Protein AF-A0A5N6KB87-F1 (afdb_monomer_lite)

Foldseek 3Di:
DPPPPDQQVDFDADPVRHTDGPVVLPQAAEAEDADACQDPCVVVVVVVVVVVVVCCVVPNPRYDYHYDYDDPPPDDPDDDPRDGDDD

Structure (mmCIF, N/CA/C/O backbone):
data_AF-A0A5N6KB87-F1
#
_entry.id   AF-A0A5N6KB87-F1
#
loop_
_atom_site.group_PDB
_atom_site.id
_atom_site.type_symbol
_atom_site.label_atom_id
_atom_site.label_alt_id
_atom_site.label_comp_id
_atom_site.label_asym_id
_atom_site.label_entity_id
_atom_site.label_seq_id
_atom_site.pdbx_PDB_ins_code
_atom_site.Cartn_x
_atom_site.Cartn_y
_atom_site.Cartn_z
_atom_site.occupancy
_atom_site.B_iso_or_equiv
_atom_site.auth_seq_id
_atom_site.auth_comp_id
_atom_site.auth_asym_id
_atom_site.auth_atom_id
_atom_site.pdbx_PDB_model_num
ATOM 1 N N . MET A 1 1 ? -0.626 -19.671 23.934 1.00 49.97 1 MET A N 1
ATOM 2 C CA . MET A 1 1 ? -1.413 -18.866 22.976 1.00 49.97 1 MET A CA 1
ATOM 3 C C . MET A 1 1 ? -0.436 -18.287 21.975 1.00 49.97 1 MET A C 1
ATOM 5 O O . MET A 1 1 ? 0.602 -17.812 22.415 1.00 49.97 1 MET A O 1
ATOM 9 N N . SER A 1 2 ? -0.688 -18.422 20.670 1.00 52.56 2 SER A N 1
ATOM 10 C CA . SER A 1 2 ? 0.201 -17.852 19.652 1.00 52.56 2 SER A CA 1
ATOM 11 C C . SER A 1 2 ? 0.284 -16.345 19.888 1.00 52.56 2 SER A C 1
ATOM 13 O O . SER A 1 2 ? -0.726 -15.657 19.758 1.00 52.56 2 SER A O 1
ATOM 15 N N . SER A 1 3 ? 1.452 -15.845 20.293 1.00 58.25 3 SER A N 1
ATOM 16 C CA . SER A 1 3 ? 1.749 -14.414 20.269 1.00 58.25 3 SER A CA 1
ATOM 17 C C . SER A 1 3 ? 1.968 -14.052 18.806 1.00 58.25 3 SER A C 1
ATOM 19 O O . SER A 1 3 ? 3.101 -13.901 18.359 1.00 58.25 3 SER A O 1
ATOM 21 N N . ALA A 1 4 ? 0.893 -14.074 18.017 1.00 61.41 4 ALA A N 1
ATOM 22 C CA . ALA A 1 4 ? 0.953 -13.664 16.629 1.00 61.41 4 ALA A CA 1
ATOM 23 C C . ALA A 1 4 ? 1.336 -12.184 16.635 1.00 61.41 4 ALA A C 1
ATOM 25 O O . ALA A 1 4 ? 0.544 -11.352 17.075 1.00 61.41 4 ALA A O 1
ATOM 26 N N . ALA A 1 5 ? 2.571 -11.892 16.225 1.00 75.00 5 ALA A N 1
ATOM 27 C CA . ALA A 1 5 ? 3.056 -10.529 16.090 1.00 75.00 5 ALA A CA 1
ATOM 28 C C . ALA A 1 5 ? 2.073 -9.754 15.210 1.00 75.00 5 ALA A C 1
ATOM 30 O O . ALA A 1 5 ? 1.698 -10.209 14.121 1.00 75.00 5 ALA A O 1
ATOM 31 N N . SER A 1 6 ? 1.601 -8.618 15.712 1.00 88.31 6 SER A N 1
ATOM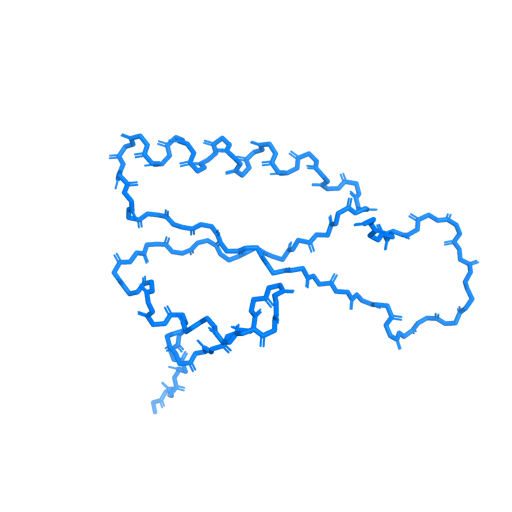 32 C CA . SER A 1 6 ? 0.693 -7.773 14.954 1.00 88.31 6 SER A CA 1
ATOM 33 C C . SER A 1 6 ? 1.443 -7.133 13.791 1.00 88.31 6 SER A C 1
ATOM 35 O O . SER A 1 6 ? 2.587 -6.710 13.938 1.00 88.31 6 SER A O 1
ATOM 37 N N . ILE A 1 7 ? 0.781 -6.965 12.642 1.00 89.88 7 ILE A N 1
ATOM 38 C CA . ILE A 1 7 ? 1.358 -6.216 11.513 1.00 89.88 7 ILE A CA 1
ATOM 39 C C . ILE A 1 7 ? 1.737 -4.775 11.916 1.00 89.88 7 ILE A C 1
ATOM 41 O O . ILE A 1 7 ? 2.600 -4.159 11.307 1.00 89.88 7 ILE A O 1
ATOM 45 N N . TYR A 1 8 ? 1.120 -4.243 12.973 1.00 92.00 8 TYR A N 1
ATOM 46 C CA . TYR A 1 8 ? 1.361 -2.892 13.476 1.00 92.00 8 TYR A CA 1
ATOM 47 C C . TYR A 1 8 ? 2.642 -2.744 14.307 1.00 92.00 8 TYR A C 1
ATOM 49 O O . TYR A 1 8 ? 2.944 -1.635 14.734 1.00 92.00 8 TYR A O 1
ATOM 57 N N . GLU A 1 9 ? 3.368 -3.832 14.558 1.00 90.56 9 GLU A N 1
ATOM 58 C CA . GLU A 1 9 ? 4.666 -3.813 15.247 1.00 90.56 9 GLU A CA 1
ATOM 59 C C . GLU A 1 9 ? 5.838 -3.590 14.276 1.00 90.56 9 GLU A C 1
ATOM 61 O O . GLU A 1 9 ? 6.966 -3.377 14.710 1.00 90.56 9 GLU A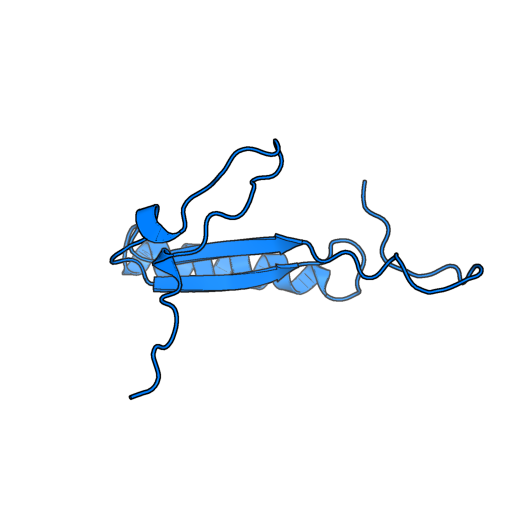 O 1
ATOM 66 N N . PHE A 1 10 ? 5.594 -3.637 12.960 1.00 91.62 10 PHE A N 1
ATOM 67 C CA . PHE A 1 10 ? 6.637 -3.444 11.956 1.00 91.62 10 PHE A CA 1
ATOM 68 C C . PHE A 1 10 ? 6.807 -1.970 11.581 1.00 91.62 10 PHE A C 1
ATOM 70 O O . PHE A 1 10 ? 5.836 -1.252 11.342 1.00 91.62 10 PHE A O 1
ATOM 77 N N . GLU A 1 11 ? 8.065 -1.560 11.423 1.00 93.94 11 GLU A N 1
ATOM 78 C CA . GLU A 1 11 ? 8.462 -0.214 10.997 1.00 93.94 11 GLU A CA 1
ATOM 79 C C . GLU A 1 11 ? 9.386 -0.293 9.770 1.00 93.94 11 GLU A C 1
ATOM 81 O O . GLU A 1 11 ? 10.588 -0.030 9.857 1.00 93.94 11 GLU A O 1
ATOM 86 N N . PRO A 1 12 ? 8.869 -0.734 8.609 1.00 91.31 12 PRO A N 1
ATOM 87 C CA . PRO A 1 12 ? 9.667 -0.821 7.397 1.00 91.31 12 PRO A CA 1
ATOM 88 C C . PRO A 1 12 ? 10.213 0.544 6.982 1.00 91.31 12 PRO A C 1
ATOM 90 O O . PRO A 1 12 ? 9.588 1.580 7.193 1.00 91.31 12 PRO A O 1
ATOM 93 N N . LEU A 1 13 ? 11.367 0.535 6.322 1.00 91.25 13 LEU A N 1
ATOM 94 C CA . LEU A 1 13 ? 11.952 1.749 5.772 1.00 91.25 13 LEU A CA 1
ATOM 95 C C . LEU A 1 13 ? 11.299 2.102 4.430 1.00 91.25 13 LEU A C 1
ATOM 97 O O . LEU A 1 13 ? 11.098 1.238 3.571 1.00 91.25 13 LEU A O 1
ATOM 101 N N . ASN A 1 14 ? 11.011 3.383 4.224 1.00 87.94 14 ASN A N 1
ATOM 102 C CA . ASN A 1 14 ? 10.566 3.896 2.935 1.00 87.94 14 ASN A CA 1
ATOM 103 C C . ASN A 1 14 ? 11.734 3.980 1.928 1.00 87.94 14 ASN A C 1
ATOM 105 O O . ASN A 1 14 ? 12.888 3.671 2.224 1.00 87.94 14 ASN A O 1
ATOM 109 N N . LYS A 1 15 ? 11.452 4.464 0.712 1.00 82.56 15 LYS A N 1
ATOM 110 C CA . LYS A 1 15 ? 12.466 4.626 -0.350 1.00 82.56 15 LYS A CA 1
ATOM 111 C C . LYS A 1 15 ? 13.609 5.594 0.005 1.00 82.56 15 LYS A C 1
ATOM 113 O O . LYS A 1 15 ? 14.633 5.563 -0.668 1.00 82.56 15 LYS A O 1
ATOM 118 N N . LYS A 1 16 ? 13.429 6.455 1.010 1.00 88.88 16 LYS A N 1
ATOM 119 C CA . LYS A 1 16 ? 14.446 7.379 1.534 1.00 88.88 16 LYS A CA 1
ATOM 120 C C . LYS A 1 16 ? 15.230 6.790 2.716 1.00 88.88 16 LYS A C 1
ATOM 122 O O . LYS A 1 16 ? 16.152 7.438 3.195 1.00 88.88 16 LYS A O 1
ATOM 127 N N . GLY A 1 17 ? 14.895 5.577 3.163 1.00 89.06 17 GLY A N 1
ATOM 128 C CA . GLY A 1 17 ? 15.512 4.938 4.325 1.00 89.06 17 GLY A CA 1
ATOM 129 C C . GLY A 1 17 ? 14.921 5.376 5.668 1.00 89.06 17 GLY A C 1
ATOM 130 O O . GLY A 1 17 ? 15.521 5.099 6.700 1.00 89.06 17 GLY A O 1
ATOM 131 N N . GLU A 1 18 ? 13.772 6.055 5.675 1.00 92.00 18 GLU A N 1
ATOM 132 C CA . GLU A 1 18 ? 13.124 6.531 6.903 1.00 92.00 18 GLU A CA 1
ATOM 133 C C . GLU A 1 18 ? 12.096 5.498 7.396 1.00 92.00 18 GLU A C 1
ATOM 135 O O . GLU A 1 18 ? 11.374 4.936 6.562 1.00 92.00 18 GLU A O 1
ATOM 140 N N . PRO A 1 19 ? 11.978 5.255 8.714 1.00 93.00 19 PRO A N 1
ATOM 141 C CA . PRO A 1 19 ? 10.946 4.381 9.266 1.00 93.00 19 PRO A CA 1
ATOM 142 C C . PRO A 1 19 ? 9.539 4.836 8.873 1.00 93.00 19 PRO A C 1
ATOM 144 O O . PRO A 1 19 ? 9.209 6.017 8.928 1.00 93.00 19 PRO A O 1
ATOM 147 N N . THR A 1 20 ? 8.703 3.888 8.465 1.00 92.19 20 THR A N 1
ATOM 148 C CA . THR A 1 20 ? 7.276 4.080 8.186 1.00 92.19 20 THR A CA 1
ATOM 149 C C . THR A 1 20 ? 6.501 3.053 9.009 1.00 92.19 20 THR A C 1
ATOM 151 O O . THR A 1 20 ? 6.283 1.936 8.531 1.00 92.19 20 THR A O 1
ATOM 154 N N . PRO A 1 21 ? 6.145 3.381 10.264 1.00 95.19 21 PRO A N 1
ATOM 155 C CA . PRO A 1 21 ? 5.434 2.473 11.154 1.00 95.19 21 PRO A CA 1
ATOM 156 C C . PRO A 1 21 ? 4.116 2.009 10.541 1.00 95.19 21 PRO A C 1
ATOM 158 O O . PRO A 1 21 ? 3.271 2.812 10.151 1.00 95.19 21 PRO A O 1
ATOM 161 N N . LEU A 1 22 ? 3.896 0.695 10.472 1.00 94.50 22 LEU A N 1
ATOM 162 C CA . LEU A 1 22 ? 2.633 0.175 9.941 1.00 94.50 22 LEU A CA 1
ATOM 163 C C . LEU A 1 22 ? 1.450 0.467 10.874 1.00 94.50 22 LEU A C 1
ATOM 165 O O . LEU A 1 22 ? 0.296 0.411 10.444 1.00 94.50 22 LEU A O 1
ATOM 169 N N . SER A 1 23 ? 1.727 0.815 12.133 1.00 94.69 23 SER A N 1
ATOM 170 C CA . SER A 1 23 ? 0.757 1.311 13.111 1.00 94.69 23 SER A CA 1
ATOM 171 C C . SER A 1 23 ? -0.005 2.554 12.638 1.00 94.69 23 SER A C 1
ATOM 173 O O . SER A 1 23 ? -1.169 2.703 13.020 1.00 94.69 23 SER A O 1
ATOM 175 N N . ASP A 1 24 ? 0.581 3.373 11.760 1.00 94.06 24 ASP A N 1
ATOM 176 C CA . ASP A 1 24 ? -0.058 4.558 11.168 1.00 94.06 24 ASP A CA 1
ATOM 177 C C . ASP A 1 24 ? -1.271 4.202 10.295 1.00 94.06 24 ASP A C 1
ATOM 179 O O . ASP A 1 24 ? -2.157 5.025 10.065 1.00 94.06 24 ASP A O 1
ATOM 183 N N . TYR A 1 25 ? -1.350 2.953 9.830 1.00 93.69 25 TYR A N 1
ATOM 184 C CA . TYR A 1 25 ? -2.453 2.461 9.011 1.00 93.69 25 TYR A CA 1
ATOM 185 C C . TYR A 1 25 ? -3.517 1.696 9.809 1.00 93.69 25 TYR A C 1
ATOM 187 O O . TYR A 1 25 ? -4.370 1.028 9.219 1.00 93.69 25 TYR A O 1
ATOM 195 N N . LYS A 1 26 ? -3.498 1.767 11.147 1.00 92.94 26 LYS A N 1
ATOM 196 C CA . LYS A 1 26 ? -4.534 1.141 11.980 1.00 92.94 26 LYS A CA 1
ATOM 197 C C . LYS A 1 26 ? -5.933 1.606 11.579 1.00 92.94 26 LYS A C 1
ATOM 199 O O . LYS A 1 26 ? -6.178 2.783 11.340 1.00 92.94 26 LYS A O 1
ATOM 204 N N . GLY A 1 27 ? -6.859 0.651 11.538 1.00 92.00 27 GLY A N 1
ATOM 205 C CA . GLY A 1 27 ? -8.246 0.894 11.135 1.00 92.00 27 GLY A CA 1
ATOM 206 C C . GLY A 1 27 ? -8.465 0.911 9.621 1.00 92.00 27 GLY A C 1
ATOM 207 O O . GLY A 1 27 ? -9.612 0.978 9.197 1.00 92.00 27 GLY A O 1
ATOM 208 N N . LYS A 1 28 ? -7.404 0.792 8.813 1.00 93.44 28 LYS A N 1
ATOM 209 C CA . LYS A 1 28 ? -7.497 0.657 7.356 1.00 93.44 28 LYS A CA 1
ATOM 210 C C . LYS A 1 28 ? -7.336 -0.798 6.932 1.00 93.44 28 LYS A C 1
ATOM 212 O O . LYS A 1 28 ? -6.631 -1.581 7.570 1.00 93.44 28 LYS A O 1
ATOM 217 N N . VAL A 1 29 ? -7.953 -1.152 5.810 1.00 94.69 29 VAL A N 1
ATOM 218 C CA . VAL A 1 29 ? -7.691 -2.415 5.118 1.00 94.69 29 VAL A CA 1
ATOM 219 C C . VAL A 1 29 ? -6.407 -2.262 4.305 1.00 94.69 29 VAL A C 1
ATOM 221 O O . VAL A 1 29 ? -6.299 -1.378 3.453 1.00 94.69 29 VAL A O 1
ATOM 224 N N . LEU A 1 30 ? -5.431 -3.133 4.566 1.00 94.19 30 LEU A N 1
ATOM 225 C CA . LEU A 1 30 ? -4.123 -3.117 3.914 1.00 94.19 30 LEU A CA 1
ATOM 226 C C . LEU A 1 30 ? -3.995 -4.237 2.881 1.00 94.19 30 LEU A C 1
ATOM 228 O O . LEU A 1 30 ? -4.119 -5.414 3.217 1.00 94.19 30 LEU A O 1
ATOM 232 N N . LEU A 1 31 ? -3.655 -3.875 1.645 1.00 94.12 31 LEU A N 1
ATOM 233 C CA . LEU A 1 31 ? -3.176 -4.806 0.626 1.00 94.12 31 LEU A CA 1
ATOM 234 C C . LEU A 1 31 ? -1.656 -4.660 0.481 1.00 94.12 31 LEU A C 1
ATOM 236 O O . LEU A 1 31 ? -1.161 -3.701 -0.109 1.00 94.12 31 LEU A O 1
ATOM 240 N N . ILE A 1 32 ? -0.909 -5.617 1.025 1.00 92.25 32 ILE A N 1
ATOM 241 C CA . ILE A 1 32 ? 0.558 -5.639 0.977 1.00 92.25 32 ILE A CA 1
ATOM 242 C C . ILE A 1 32 ? 1.001 -6.464 -0.233 1.00 92.25 32 ILE A C 1
ATOM 244 O O . ILE A 1 32 ? 0.663 -7.641 -0.340 1.00 92.25 32 ILE A O 1
ATOM 248 N N . VAL A 1 33 ? 1.761 -5.857 -1.144 1.00 90.50 33 VAL A N 1
ATOM 249 C CA . VAL A 1 33 ? 2.146 -6.469 -2.423 1.00 90.50 33 VAL A CA 1
ATOM 250 C C . VAL A 1 33 ? 3.660 -6.488 -2.558 1.00 90.50 33 VAL A C 1
ATOM 252 O O . VAL A 1 33 ? 4.309 -5.442 -2.486 1.00 90.50 33 VAL A O 1
ATOM 255 N N . ASN A 1 34 ? 4.239 -7.658 -2.828 1.00 87.12 34 ASN A N 1
ATOM 256 C CA . ASN A 1 34 ? 5.624 -7.725 -3.274 1.00 87.12 34 ASN A CA 1
ATOM 257 C C . ASN A 1 34 ? 5.698 -7.301 -4.753 1.00 87.12 34 ASN A C 1
ATOM 259 O O . ASN A 1 34 ? 5.032 -7.860 -5.620 1.00 87.12 34 ASN A O 1
ATOM 263 N N . THR A 1 35 ? 6.493 -6.282 -5.063 1.00 77.94 35 THR A N 1
ATOM 264 C CA . THR A 1 35 ? 6.557 -5.707 -6.416 1.00 77.94 35 THR A CA 1
ATOM 265 C C . THR A 1 35 ? 7.927 -5.930 -7.058 1.00 77.94 35 THR A C 1
ATOM 267 O O . THR A 1 35 ? 8.956 -5.961 -6.383 1.00 77.94 35 THR A O 1
ATOM 270 N N . ALA A 1 36 ? 7.955 -6.084 -8.385 1.00 72.19 36 ALA A N 1
ATOM 271 C CA . ALA A 1 36 ? 9.177 -6.172 -9.186 1.00 72.19 36 ALA A CA 1
ATOM 272 C C . ALA A 1 36 ? 8.959 -5.456 -10.531 1.00 72.19 36 ALA A C 1
ATOM 274 O O . ALA A 1 36 ? 8.034 -5.792 -11.262 1.00 72.19 36 ALA A O 1
ATOM 275 N N . SER A 1 37 ? 9.792 -4.469 -10.876 1.00 60.09 37 SER A N 1
ATOM 276 C CA . SER A 1 37 ? 9.546 -3.569 -12.025 1.00 60.09 37 SER A CA 1
ATOM 277 C C . SER A 1 37 ? 9.988 -4.081 -13.394 1.00 60.09 37 SER A C 1
ATOM 279 O O . SER A 1 37 ? 9.678 -3.459 -14.405 1.00 60.09 37 SER A O 1
ATOM 281 N N . LYS A 1 38 ? 10.737 -5.185 -13.455 1.00 55.53 38 LYS A N 1
ATOM 282 C CA . LYS A 1 38 ? 11.231 -5.756 -14.721 1.00 55.53 38 LYS A CA 1
ATOM 283 C C . LYS A 1 38 ? 10.921 -7.246 -14.877 1.00 55.53 38 LYS A C 1
ATOM 285 O O . LYS A 1 38 ? 11.636 -7.960 -15.574 1.00 55.53 38 LYS A O 1
ATOM 290 N N . CYS A 1 39 ? 9.855 -7.699 -14.228 1.00 53.78 39 CYS A N 1
ATOM 291 C CA . CYS A 1 39 ? 9.273 -9.016 -14.456 1.00 53.78 39 CYS A CA 1
ATOM 292 C C . CYS A 1 39 ? 8.090 -8.869 -15.428 1.00 53.78 39 CYS A C 1
ATOM 294 O O . CYS A 1 39 ? 7.490 -7.799 -15.468 1.00 53.78 39 CYS A O 1
ATOM 296 N N . GLY A 1 40 ? 7.695 -9.917 -16.161 1.00 54.06 40 GLY A N 1
ATOM 297 C CA . GLY A 1 40 ? 6.522 -9.919 -17.070 1.00 54.06 40 GLY A CA 1
ATOM 298 C C . GLY A 1 40 ? 5.159 -9.666 -16.395 1.00 54.06 40 GLY A C 1
ATOM 299 O O . GLY A 1 40 ? 4.111 -9.857 -16.996 1.00 54.06 40 GLY A O 1
ATOM 300 N N . PHE A 1 41 ? 5.196 -9.236 -15.139 1.00 58.31 41 PHE A N 1
ATOM 301 C CA . PHE A 1 41 ? 4.105 -8.954 -14.228 1.00 58.31 41 PHE A CA 1
ATOM 302 C C . PHE A 1 41 ? 3.802 -7.454 -14.108 1.00 58.31 41 PHE A C 1
ATOM 304 O O . PHE A 1 41 ? 2.881 -7.079 -13.398 1.00 58.31 41 PHE A O 1
ATOM 311 N N . THR A 1 42 ? 4.509 -6.574 -14.827 1.00 63.62 42 THR A N 1
ATOM 312 C CA . THR A 1 42 ? 4.194 -5.134 -14.900 1.00 63.62 42 THR A CA 1
ATOM 313 C C . THR A 1 42 ? 2.719 -4.814 -15.214 1.00 63.62 42 THR A C 1
ATOM 315 O O . THR A 1 42 ? 2.214 -3.863 -14.618 1.00 63.62 42 THR A O 1
ATOM 318 N N . PRO A 1 43 ? 1.982 -5.595 -16.041 1.00 71.50 43 PRO A N 1
ATOM 319 C CA . PRO A 1 43 ? 0.547 -5.368 -16.261 1.00 71.50 43 PRO A CA 1
ATOM 320 C C . PRO A 1 43 ? -0.303 -5.387 -14.980 1.00 71.50 43 PRO A C 1
ATOM 322 O O . PRO A 1 43 ? -1.383 -4.806 -14.939 1.00 71.50 43 PRO A O 1
ATOM 325 N N . GLN A 1 44 ? 0.184 -6.004 -13.898 1.00 76.75 44 GLN A N 1
ATOM 326 C CA . GLN A 1 44 ? -0.532 -6.027 -12.625 1.00 76.75 44 GLN A CA 1
ATOM 327 C C . GLN A 1 44 ? -0.647 -4.643 -11.969 1.00 76.75 44 GLN A C 1
ATOM 329 O O . GLN A 1 44 ? -1.556 -4.437 -11.171 1.00 76.75 44 GLN A O 1
ATOM 334 N N . PHE A 1 45 ? 0.232 -3.685 -12.297 1.00 83.88 45 PHE A N 1
ATOM 335 C CA . PHE A 1 45 ? 0.145 -2.330 -11.743 1.00 83.88 45 PHE A CA 1
ATOM 336 C C . PHE A 1 45 ? -1.122 -1.605 -12.195 1.00 83.88 45 PHE A C 1
ATOM 338 O O . PHE A 1 45 ? -1.750 -0.949 -11.371 1.00 83.88 45 PHE A O 1
ATOM 345 N N . GLU A 1 46 ? -1.540 -1.778 -13.451 1.00 85.25 46 GLU A N 1
ATOM 346 C CA . GLU A 1 46 ? -2.787 -1.191 -13.958 1.00 85.25 46 GLU A CA 1
ATOM 347 C C . GLU A 1 46 ? -4.003 -1.764 -13.219 1.00 85.25 46 GLU A C 1
ATOM 349 O O . GLU A 1 46 ? -4.900 -1.027 -12.809 1.00 85.25 46 GLU A O 1
ATOM 354 N N . GLY A 1 47 ? -4.005 -3.079 -12.975 1.00 89.44 47 GLY A N 1
ATOM 355 C CA . GLY A 1 47 ? -5.042 -3.739 -12.182 1.00 89.44 47 GLY A CA 1
ATOM 356 C C . GLY A 1 47 ? -5.086 -3.245 -10.733 1.00 89.44 47 GLY A C 1
ATOM 357 O O . GLY A 1 47 ? -6.167 -2.989 -10.206 1.00 89.44 47 GLY A O 1
ATOM 358 N N . LEU A 1 48 ? -3.924 -3.062 -10.100 1.00 91.50 48 LEU A N 1
ATOM 359 C CA . LEU A 1 48 ? -3.821 -2.531 -8.736 1.00 91.50 48 LEU A CA 1
ATOM 360 C C . LEU A 1 48 ? -4.248 -1.061 -8.653 1.00 91.50 48 LEU A C 1
ATOM 362 O O . LEU A 1 48 ? -4.914 -0.677 -7.694 1.00 91.50 48 LEU A O 1
ATOM 366 N N . GLU A 1 49 ? -3.910 -0.245 -9.653 1.00 90.81 49 GLU A N 1
ATOM 367 C CA . GLU A 1 49 ? -4.346 1.151 -9.726 1.00 90.81 49 GLU A CA 1
ATOM 368 C C . GLU A 1 49 ? -5.864 1.245 -9.895 1.00 90.81 49 GLU A C 1
ATOM 370 O O . GLU A 1 49 ? -6.515 2.026 -9.197 1.00 90.81 49 GLU A O 1
ATOM 375 N N . LYS A 1 50 ? -6.440 0.422 -10.778 1.00 93.19 50 LYS A N 1
ATOM 376 C CA . LYS A 1 50 ? -7.891 0.340 -10.945 1.00 93.19 50 LYS A CA 1
ATOM 377 C C . LYS A 1 50 ? -8.572 -0.100 -9.651 1.00 93.19 50 LYS A C 1
ATOM 379 O O . LYS A 1 50 ? -9.489 0.575 -9.204 1.00 93.19 50 LYS A O 1
ATOM 384 N N . LEU A 1 51 ? -8.088 -1.168 -9.015 1.00 93.38 51 LEU A N 1
ATOM 385 C CA . LEU A 1 51 ? -8.612 -1.634 -7.730 1.00 93.38 51 LEU A CA 1
ATOM 386 C C . LEU A 1 51 ? -8.572 -0.524 -6.673 1.00 93.38 51 LEU A C 1
ATOM 388 O O . LEU A 1 51 ? -9.558 -0.311 -5.976 1.00 93.38 51 LEU A O 1
ATOM 392 N N . TYR A 1 52 ? -7.451 0.194 -6.564 1.00 93.75 52 TYR A N 1
ATOM 393 C CA . TYR A 1 52 ? -7.321 1.302 -5.621 1.00 93.75 52 TYR A CA 1
ATOM 394 C C . TYR A 1 52 ? -8.370 2.389 -5.875 1.00 93.75 52 TYR A C 1
ATOM 396 O O . TYR A 1 52 ? -9.032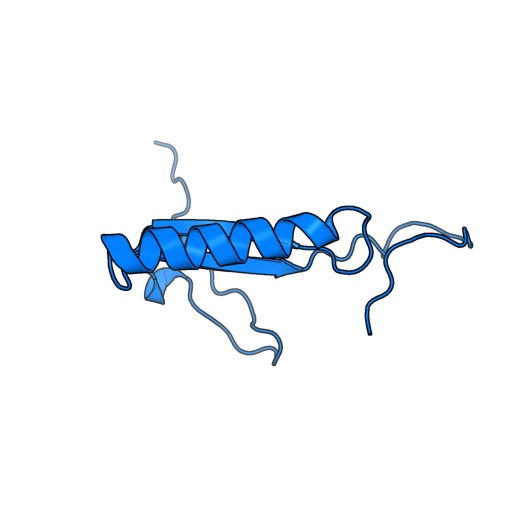 2.812 -4.931 1.00 93.75 52 TYR A O 1
ATOM 404 N N . LYS A 1 53 ? -8.557 2.804 -7.135 1.00 94.06 53 LYS A N 1
ATOM 405 C CA . LYS A 1 53 ? -9.571 3.801 -7.517 1.00 94.06 53 LYS A CA 1
ATOM 406 C C . LYS A 1 53 ? -10.987 3.314 -7.208 1.00 94.06 53 LYS A C 1
ATOM 408 O O . LYS A 1 53 ? -11.717 4.020 -6.522 1.00 94.06 53 LYS A O 1
ATOM 413 N N . ASP A 1 54 ? -11.330 2.099 -7.632 1.00 95.25 54 ASP A N 1
ATOM 414 C CA . ASP A 1 54 ? -12.663 1.511 -7.454 1.00 95.25 54 ASP A CA 1
ATOM 415 C C . ASP A 1 54 ? -13.034 1.374 -5.966 1.00 95.25 54 ASP A C 1
ATOM 417 O O . ASP A 1 54 ? -14.179 1.603 -5.572 1.00 95.25 54 ASP A O 1
ATOM 421 N N . VAL A 1 55 ? -12.072 0.987 -5.120 1.00 94.81 55 VAL A N 1
ATOM 422 C CA . VAL A 1 55 ? -12.289 0.855 -3.672 1.00 94.81 55 VAL A CA 1
ATOM 423 C C . VAL A 1 55 ? -12.334 2.226 -3.004 1.00 94.81 55 VAL A C 1
ATOM 425 O O . VAL A 1 55 ? -13.204 2.453 -2.168 1.00 94.81 55 VAL A O 1
ATOM 428 N N . LYS A 1 56 ? -11.458 3.158 -3.395 1.00 92.75 56 LYS A N 1
ATOM 429 C CA . LYS A 1 56 ? -11.441 4.524 -2.859 1.00 92.75 56 LYS A CA 1
ATOM 430 C C . LYS A 1 56 ? -12.723 5.292 -3.173 1.00 92.75 56 LYS A C 1
ATOM 432 O O . LYS A 1 56 ? -13.217 6.024 -2.323 1.00 92.75 56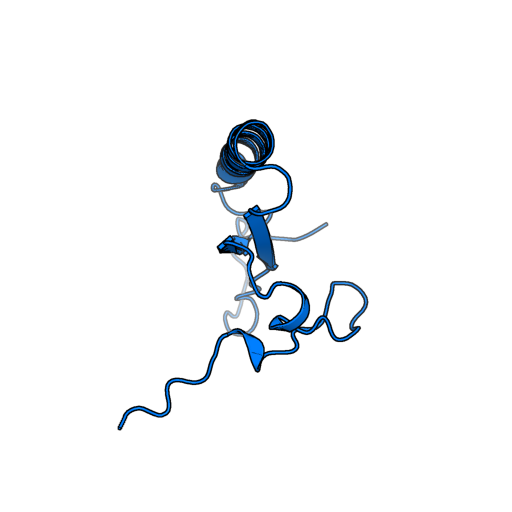 LYS A O 1
ATOM 437 N N . GLU A 1 57 ? -13.299 5.091 -4.354 1.00 95.12 57 GLU A N 1
ATOM 438 C CA . GLU A 1 57 ? -14.594 5.675 -4.720 1.00 95.12 57 GLU A CA 1
ATOM 439 C C . GLU A 1 57 ? -15.728 5.184 -3.804 1.00 95.12 57 GLU A C 1
ATOM 441 O O . GLU A 1 57 ? -16.611 5.956 -3.439 1.00 95.12 57 GLU A O 1
ATOM 446 N N . LYS A 1 58 ? -15.686 3.915 -3.382 1.00 94.62 58 LYS A N 1
ATOM 447 C CA . LYS A 1 58 ? -16.735 3.287 -2.560 1.00 94.62 58 LYS A CA 1
ATOM 448 C C . LYS A 1 58 ? -16.539 3.455 -1.054 1.00 94.62 58 LYS A C 1
ATOM 450 O O . LYS A 1 58 ? -17.519 3.468 -0.315 1.00 94.62 58 LYS A O 1
ATOM 455 N N . HIS A 1 59 ? -15.290 3.531 -0.600 1.00 92.31 59 HIS A N 1
ATOM 456 C CA . HIS A 1 59 ? -14.914 3.421 0.814 1.00 92.31 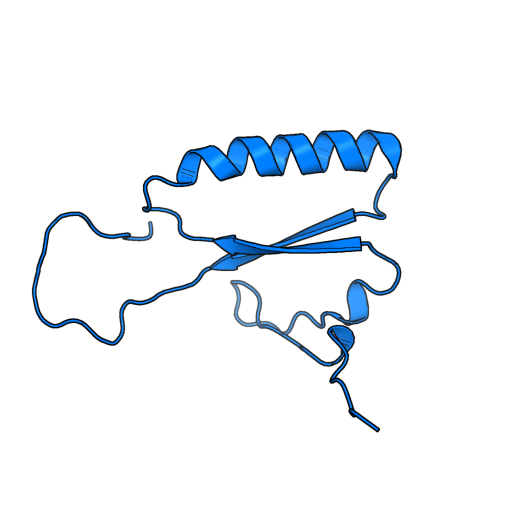59 HIS A CA 1
ATOM 457 C C . HIS A 1 59 ? -14.001 4.560 1.296 1.00 92.31 59 HIS A C 1
ATOM 459 O O . HIS A 1 59 ? -13.486 4.505 2.408 1.00 92.31 59 HIS A O 1
ATOM 465 N N . GLY A 1 60 ? -13.773 5.595 0.483 1.00 91.19 60 GLY A N 1
ATOM 466 C CA . GLY A 1 60 ? -12.914 6.719 0.850 1.00 91.19 60 GLY A CA 1
ATOM 467 C C . GLY A 1 60 ? -11.465 6.290 1.094 1.00 91.19 60 GLY A C 1
ATOM 468 O O . GLY A 1 60 ? -10.882 5.530 0.323 1.00 91.19 60 GLY A O 1
ATOM 469 N N . ASP A 1 61 ? -10.860 6.782 2.174 1.00 89.44 61 ASP A N 1
ATOM 470 C CA . ASP A 1 61 ? -9.448 6.536 2.492 1.00 89.44 61 ASP A CA 1
ATOM 471 C C . ASP A 1 61 ? -9.217 5.308 3.396 1.00 89.44 61 ASP A C 1
ATOM 473 O O . ASP A 1 61 ? -8.136 5.159 3.975 1.00 89.44 61 ASP A O 1
ATOM 477 N N . ASP A 1 62 ? -10.197 4.410 3.519 1.00 92.88 62 ASP A N 1
ATOM 478 C CA . ASP A 1 62 ? -10.133 3.231 4.400 1.00 92.88 62 ASP A CA 1
ATOM 479 C C . ASP A 1 62 ? -9.354 2.046 3.802 1.00 92.88 62 ASP A C 1
ATOM 481 O O . ASP A 1 62 ? -9.151 1.030 4.469 1.00 92.88 62 ASP A O 1
ATOM 485 N N . PHE A 1 63 ? -8.867 2.171 2.564 1.00 95.00 63 PHE A N 1
ATOM 486 C CA . PHE A 1 63 ? -8.089 1.145 1.868 1.00 95.00 63 PHE A CA 1
ATOM 487 C C . PHE A 1 63 ? -6.736 1.673 1.387 1.00 95.00 63 PHE A C 1
ATOM 489 O O . PHE A 1 63 ? -6.646 2.739 0.775 1.00 95.00 63 PHE A O 1
ATOM 496 N N . VAL A 1 64 ? -5.672 0.901 1.630 1.00 93.94 64 VAL A N 1
ATOM 497 C CA . VAL A 1 64 ? -4.298 1.265 1.258 1.00 93.94 64 VAL A CA 1
ATOM 498 C C . VAL A 1 64 ? -3.575 0.074 0.638 1.00 93.94 64 VAL A C 1
ATOM 500 O O . VAL A 1 64 ? -3.609 -1.036 1.167 1.00 93.94 64 VAL A O 1
ATOM 503 N N . ILE A 1 65 ? -2.864 0.323 -0.466 1.00 93.38 65 ILE A N 1
ATOM 504 C CA . ILE A 1 65 ? -1.958 -0.647 -1.090 1.00 93.38 65 ILE A CA 1
ATOM 505 C C . ILE A 1 65 ? -0.512 -0.275 -0.738 1.00 93.38 65 ILE A C 1
ATOM 507 O O . ILE A 1 65 ? -0.058 0.823 -1.062 1.00 93.38 65 ILE A O 1
ATOM 511 N N . LEU A 1 66 ? 0.224 -1.194 -0.108 1.00 92.19 66 LEU A N 1
ATOM 512 C CA . LEU A 1 66 ? 1.639 -1.028 0.236 1.00 92.19 66 LEU A CA 1
ATOM 513 C C . LEU A 1 66 ? 2.507 -1.910 -0.666 1.00 92.19 66 LEU A C 1
ATOM 515 O O . LEU A 1 66 ? 2.451 -3.137 -0.602 1.00 92.19 66 LEU A O 1
ATOM 519 N N . GLY A 1 67 ? 3.320 -1.278 -1.514 1.00 89.56 67 GLY A N 1
ATOM 520 C CA . GLY A 1 67 ? 4.232 -1.968 -2.425 1.00 89.56 67 GLY A CA 1
ATOM 521 C C . GLY A 1 67 ? 5.627 -2.145 -1.829 1.00 8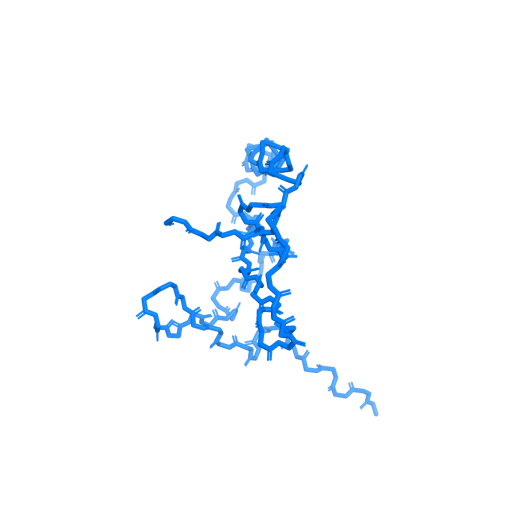9.56 67 GLY A C 1
ATOM 522 O O . GLY A 1 67 ? 6.357 -1.167 -1.677 1.00 89.56 67 GLY A O 1
ATOM 523 N N . PHE A 1 68 ? 6.027 -3.390 -1.573 1.00 87.88 68 PHE A N 1
ATOM 524 C CA . PHE A 1 68 ? 7.366 -3.748 -1.104 1.00 87.88 68 PHE A CA 1
ATOM 525 C C . PHE A 1 68 ? 8.194 -4.301 -2.265 1.00 87.88 68 PHE A C 1
ATOM 527 O O . PHE A 1 68 ? 7.909 -5.398 -2.752 1.00 87.88 68 PHE A O 1
ATOM 534 N N . PRO A 1 69 ? 9.196 -3.566 -2.775 1.00 81.12 69 PRO A N 1
ATOM 535 C CA . PRO A 1 69 ? 10.044 -4.089 -3.831 1.00 81.12 69 PRO A CA 1
ATOM 536 C C . PRO A 1 69 ? 10.931 -5.210 -3.278 1.00 81.12 69 PRO A C 1
ATOM 538 O O . PRO A 1 69 ? 11.647 -5.010 -2.299 1.00 81.12 69 PRO A O 1
ATOM 541 N N . TYR A 1 70 ? 10.920 -6.379 -3.918 1.00 70.06 70 TYR A N 1
ATOM 542 C CA . TYR A 1 70 ? 11.824 -7.476 -3.564 1.00 70.06 70 TYR A CA 1
ATOM 543 C C . TYR A 1 70 ? 12.958 -7.585 -4.588 1.00 70.06 70 TYR A C 1
ATOM 545 O O . TYR A 1 70 ? 12.719 -7.691 -5.793 1.00 70.06 70 TYR A O 1
ATOM 553 N N . GLN A 1 71 ? 14.205 -7.564 -4.111 1.00 56.91 71 GLN A N 1
ATOM 554 C CA . GLN A 1 71 ? 15.390 -7.841 -4.920 1.00 56.91 71 GLN A CA 1
ATOM 555 C C . GLN A 1 71 ? 15.935 -9.228 -4.557 1.00 56.91 71 GLN A C 1
ATOM 557 O O . GLN A 1 71 ? 16.566 -9.395 -3.521 1.00 56.91 71 GLN A O 1
ATOM 562 N N . LEU A 1 72 ? 15.745 -10.223 -5.430 1.00 43.69 72 LEU A N 1
ATOM 563 C CA . LEU A 1 72 ? 16.324 -11.571 -5.275 1.00 43.69 72 LEU A CA 1
ATOM 564 C C . LEU A 1 72 ? 17.819 -11.636 -5.676 1.00 43.69 72 LEU A C 1
ATOM 566 O O . LEU A 1 72 ? 18.362 -12.715 -5.881 1.00 43.69 72 LEU A O 1
ATOM 570 N N . TRP A 1 73 ? 18.519 -10.515 -5.878 1.00 40.88 73 TRP A N 1
ATOM 571 C CA . TRP A 1 73 ? 19.790 -10.558 -6.622 1.00 40.88 73 TRP A CA 1
ATOM 572 C C . TRP A 1 73 ? 21.027 -11.041 -5.833 1.00 40.88 73 TRP A C 1
ATOM 574 O O . TRP A 1 73 ? 22.098 -11.169 -6.413 1.00 40.88 73 TRP A O 1
ATOM 584 N N . SER A 1 74 ? 20.943 -11.400 -4.551 1.00 37.50 74 SER A N 1
ATOM 585 C CA . SER A 1 74 ? 22.177 -11.732 -3.810 1.00 37.50 74 SER A CA 1
ATOM 586 C C . SER A 1 74 ? 22.715 -13.168 -3.976 1.00 37.50 74 SER A C 1
ATOM 588 O O . SER A 1 74 ? 23.659 -13.506 -3.269 1.00 37.50 74 SER A O 1
ATOM 590 N N . PHE A 1 75 ? 22.169 -14.019 -4.863 1.00 30.88 75 PHE A N 1
ATOM 591 C CA . PHE A 1 75 ? 22.537 -15.453 -4.879 1.00 30.88 75 PHE A CA 1
ATOM 592 C C . PHE A 1 75 ? 22.743 -16.160 -6.232 1.00 30.88 75 PHE A C 1
ATOM 594 O O . PHE A 1 75 ? 22.777 -17.388 -6.249 1.00 30.88 75 PHE A O 1
ATOM 601 N N . LEU A 1 76 ? 22.939 -15.469 -7.363 1.00 34.47 76 LEU A N 1
ATOM 602 C CA . LEU A 1 76 ? 23.273 -16.169 -8.619 1.00 34.47 76 LEU A CA 1
ATOM 603 C C . LEU A 1 76 ? 24.534 -15.614 -9.300 1.00 34.47 76 LEU A C 1
ATOM 605 O O . LEU A 1 76 ? 24.537 -14.452 -9.717 1.00 34.47 76 LEU A O 1
ATOM 609 N N . PRO A 1 77 ? 25.600 -16.430 -9.449 1.00 40.69 77 PRO A N 1
ATOM 610 C CA . PRO A 1 77 ? 26.743 -16.069 -10.265 1.00 40.69 77 PRO A CA 1
ATOM 611 C C . PRO A 1 77 ? 26.347 -16.146 -11.745 1.00 40.69 77 PRO A C 1
ATOM 613 O O . PRO A 1 77 ? 25.603 -17.023 -12.167 1.00 40.69 77 PRO A O 1
ATOM 616 N N . HIS A 1 78 ? 26.875 -15.205 -12.520 1.00 38.75 78 HIS A N 1
ATOM 617 C CA . HIS A 1 78 ? 26.835 -15.133 -13.979 1.00 38.75 78 HIS A CA 1
ATOM 618 C C . HIS A 1 78 ? 25.467 -15.161 -14.698 1.00 38.75 78 HIS A C 1
ATOM 620 O O . HIS A 1 78 ? 24.881 -16.184 -15.020 1.00 38.75 78 HIS A O 1
ATOM 626 N N . HIS A 1 79 ? 25.080 -13.959 -15.135 1.00 46.06 79 HIS A N 1
ATOM 627 C CA . HIS A 1 79 ? 24.940 -13.645 -16.561 1.00 46.06 79 HIS A CA 1
ATOM 628 C C . HIS A 1 79 ? 23.957 -14.501 -17.387 1.00 46.06 79 HIS A C 1
ATOM 630 O O . HIS A 1 79 ? 24.350 -15.195 -18.316 1.00 46.06 79 HIS A O 1
ATOM 636 N N . GLU A 1 80 ? 22.656 -14.295 -17.171 1.00 40.59 80 GLU A N 1
ATOM 637 C CA . GLU A 1 80 ? 21.653 -14.524 -18.220 1.00 40.59 80 GLU A CA 1
ATOM 638 C C . GLU A 1 80 ? 20.860 -13.241 -18.469 1.00 40.59 80 GLU A C 1
ATOM 640 O O . GLU A 1 80 ? 20.206 -12.682 -17.580 1.00 40.59 80 GLU A O 1
ATOM 645 N N . LYS A 1 81 ? 20.984 -12.747 -19.703 1.00 43.16 81 LYS A N 1
ATOM 646 C CA . LYS A 1 81 ? 20.267 -11.594 -20.243 1.00 43.16 81 LYS A CA 1
ATOM 647 C C . LYS A 1 81 ? 18.768 -11.902 -20.209 1.00 43.16 81 LYS A C 1
ATOM 649 O O . LYS A 1 81 ? 18.296 -12.729 -20.975 1.00 43.16 81 LYS A O 1
ATOM 654 N N . GLY A 1 82 ? 18.036 -11.228 -19.325 1.00 49.25 82 GLY A N 1
ATOM 655 C CA . GLY A 1 82 ? 16.575 -11.341 -19.253 1.00 49.25 82 GLY A CA 1
ATOM 656 C C . GLY A 1 82 ? 15.947 -11.015 -17.899 1.00 49.25 82 GLY A C 1
ATOM 657 O O . GLY A 1 82 ? 14.729 -10.925 -17.811 1.00 49.25 82 GLY A O 1
ATOM 658 N N . ARG A 1 83 ? 16.737 -10.809 -16.836 1.00 44.00 83 ARG A N 1
ATOM 659 C CA . ARG A 1 83 ? 16.197 -10.608 -15.483 1.00 44.00 83 ARG A CA 1
ATOM 660 C C . ARG A 1 83 ? 16.193 -9.152 -15.022 1.00 44.00 83 ARG A C 1
ATOM 662 O O . ARG A 1 83 ? 17.221 -8.482 -14.981 1.00 44.00 83 ARG A O 1
ATOM 669 N N . CYS A 1 84 ? 14.993 -8.708 -14.656 1.00 43.53 84 CYS A N 1
ATOM 670 C CA . CYS A 1 84 ? 14.663 -7.784 -13.573 1.00 43.53 84 CYS A CA 1
ATOM 671 C C . CYS A 1 84 ? 15.736 -6.754 -13.152 1.00 43.53 84 CYS A C 1
ATOM 673 O O . CYS A 1 84 ? 16.289 -6.835 -12.064 1.00 43.53 84 CYS A O 1
ATOM 675 N N . LYS A 1 85 ? 16.012 -5.748 -13.983 1.00 34.12 85 LYS A N 1
ATOM 676 C CA . LYS A 1 85 ? 16.844 -4.569 -13.647 1.00 34.12 85 LYS A CA 1
ATOM 677 C C . LYS A 1 85 ? 15.939 -3.419 -13.140 1.00 34.12 85 LYS A C 1
ATOM 679 O O . LYS A 1 85 ? 14.892 -3.206 -13.720 1.00 34.12 85 LYS A O 1
ATOM 684 N N . TRP A 1 86 ? 16.291 -2.592 -12.165 1.00 36.84 86 TRP A N 1
ATOM 685 C CA . TRP A 1 86 ? 15.554 -1.327 -11.915 1.00 36.84 86 TRP A CA 1
ATOM 686 C C . TRP A 1 86 ? 16.193 -0.172 -12.717 1.00 36.84 86 TRP A C 1
ATOM 688 O O . TRP A 1 86 ? 17.310 -0.329 -13.215 1.00 36.84 86 TRP A O 1
ATOM 698 N N . ARG A 1 87 ? 15.448 0.904 -12.982 1.00 34.06 87 ARG A N 1
ATOM 699 C CA . ARG A 1 87 ? 15.964 2.192 -13.479 1.00 34.06 87 ARG A CA 1
ATOM 700 C C . ARG A 1 87 ? 15.766 3.209 -12.366 1.00 34.06 87 ARG A C 1
ATOM 702 O O . ARG A 1 87 ? 14.788 3.006 -11.610 1.00 34.06 87 ARG A O 1
#

InterPro domains:
  IPR000889 Glutathione peroxidase [PF00255] (7-70)
  IPR000889 Glutathione peroxidase [PS51355] (1-69)
  IPR000889 Glutathione peroxidase [PTHR11592] (3-71)
  IPR029759 Glutathione peroxidase active site [PS00460] (27-42)
  IPR036249 Thioredoxin-like superfamily [SSF52833] (6-71)

Organism: Monilinia laxa (NCBI:txid61186)

Sequence (87 aa):
MSSAASIYEFEPLNKKGEPTPLSDYKGKVLLIVNTASKCGFTPQFEGLEKLYKDVKEKHGDDFVILGFPYQLWSFLPHHEKGRCKWR

pLDDT: mean 76.45, std 21.21, range [30.88, 95.25]

Secondary structure (DSSP, 8-state):
------GGG---B-TTS-B--GGGGTTSEEEEEEE-TTSTTTTHHHHHHHHHHHHHHHHTTSEEEEEEE---GGG--S--TTS----

Radius of gyration: 16.39 Å; chains: 1; bounding box: 44×26×43 Å